Protein AF-A0A4U7D6U5-F1 (afdb_monomer)

Foldseek 3Di:
DVVLVQLVDLVSQLVVLVVQLVVQCCVCVVVNPDDPVVNVVSNVVSVVSSVVRNVVSVVVSVD

Sequence (63 aa):
MNAVRLLANPAVRWAIAFLYLGTSLTLLVGLGDLPRADQIAVTIACVIGFFVVPIALKGYVDS

Solvent-accessible surface area (backbone atoms only — not comparable to full-atom values): 3482 Å² total; per-residue (Å²): 119,68,68,64,61,48,50,69,36,64,68,49,31,51,48,51,21,49,50,53,35,51,50,52,43,45,54,51,59,69,69,34,95,56,57,72,70,54,43,51,53,50,50,53,52,37,56,54,46,37,62,46,45,41,52,52,52,46,54,65,69,78,104

Structure (mmCIF, N/CA/C/O backbone):
data_AF-A0A4U7D6U5-F1
#
_entry.id   AF-A0A4U7D6U5-F1
#
loop_
_atom_site.group_PDB
_atom_site.id
_atom_site.type_symbol
_atom_site.label_atom_id
_atom_site.label_alt_id
_atom_site.label_comp_id
_atom_site.label_asym_id
_atom_site.label_entity_id
_atom_site.label_seq_id
_atom_site.pdbx_PDB_ins_code
_atom_site.Cartn_x
_atom_site.Cartn_y
_atom_site.Cartn_z
_atom_site.occupancy
_atom_site.B_iso_or_equiv
_atom_site.auth_seq_id
_atom_site.auth_comp_id
_atom_site.auth_asym_id
_atom_site.auth_atom_id
_atom_site.pdbx_PDB_model_num
ATOM 1 N N . MET A 1 1 ? -22.868 -6.647 10.282 1.00 53.28 1 MET A N 1
ATOM 2 C CA . MET A 1 1 ? -22.535 -5.924 11.537 1.00 53.28 1 MET A CA 1
ATOM 3 C C . MET A 1 1 ? -21.182 -6.334 12.143 1.00 53.28 1 MET A C 1
ATOM 5 O O . MET A 1 1 ? -20.489 -5.460 12.640 1.00 53.28 1 MET A O 1
ATOM 9 N N . ASN A 1 2 ? -20.733 -7.598 12.051 1.00 62.41 2 ASN A N 1
ATOM 10 C CA . ASN A 1 2 ? -19.413 -8.011 12.582 1.00 62.41 2 ASN A CA 1
ATOM 11 C C . ASN A 1 2 ? -18.194 -7.516 11.774 1.00 62.41 2 ASN A C 1
ATOM 13 O O . ASN A 1 2 ? -17.165 -7.204 12.366 1.00 62.41 2 ASN A O 1
ATOM 17 N N . ALA A 1 3 ? -18.304 -7.392 10.446 1.00 60.97 3 ALA A N 1
ATOM 18 C CA . ALA A 1 3 ? -17.192 -6.949 9.593 1.00 60.97 3 ALA A CA 1
ATOM 19 C C . ALA A 1 3 ? -16.741 -5.503 9.884 1.00 60.97 3 ALA A C 1
ATOM 21 O O . ALA A 1 3 ? -15.548 -5.224 9.925 1.00 60.97 3 ALA A O 1
ATOM 22 N N . VAL A 1 4 ? -17.684 -4.599 10.176 1.00 65.62 4 VAL A N 1
ATOM 23 C CA . VAL A 1 4 ? -17.388 -3.199 10.541 1.00 65.62 4 VAL A CA 1
ATOM 24 C C . VAL A 1 4 ? -16.650 -3.126 11.884 1.00 65.62 4 VAL A C 1
ATOM 26 O O . VAL A 1 4 ? -15.686 -2.383 12.034 1.00 65.62 4 VAL A O 1
ATOM 29 N N . ARG A 1 5 ? -17.030 -3.982 12.843 1.00 66.62 5 ARG A N 1
ATOM 30 C CA . ARG A 1 5 ? -16.326 -4.128 14.127 1.00 66.62 5 ARG A CA 1
ATOM 31 C C . ARG A 1 5 ? -14.891 -4.634 13.961 1.00 66.62 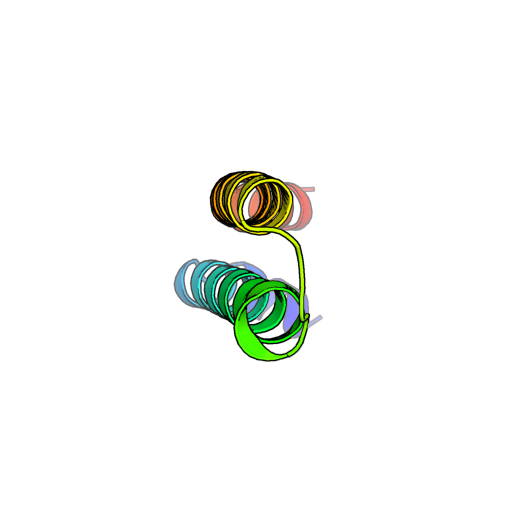5 ARG A C 1
ATOM 33 O O . ARG A 1 5 ? -14.005 -4.179 14.674 1.00 66.62 5 ARG A O 1
ATOM 40 N N . LEU A 1 6 ? -14.653 -5.546 13.018 1.00 65.12 6 LEU A N 1
ATOM 41 C CA . LEU A 1 6 ? -13.308 -6.028 12.684 1.00 65.12 6 LEU A CA 1
ATOM 42 C C . LEU A 1 6 ? -12.462 -4.939 12.018 1.00 65.12 6 LEU A C 1
ATOM 44 O O . LEU A 1 6 ? -11.286 -4.808 12.334 1.00 65.12 6 LEU A O 1
ATOM 48 N N . LEU A 1 7 ? -13.072 -4.118 11.163 1.00 63.31 7 LEU A N 1
ATOM 49 C CA . LEU A 1 7 ? -12.426 -2.970 10.529 1.00 63.31 7 LEU A CA 1
ATOM 50 C C . LEU A 1 7 ? -12.042 -1.867 11.517 1.00 63.31 7 LEU A C 1
ATOM 52 O O . LEU A 1 7 ? -11.140 -1.100 11.209 1.00 63.31 7 LEU A O 1
ATOM 56 N N . ALA A 1 8 ? -12.670 -1.779 12.692 1.00 67.94 8 ALA A N 1
ATOM 57 C CA . ALA A 1 8 ? -12.236 -0.860 13.746 1.00 67.94 8 ALA A CA 1
ATOM 58 C C . ALA A 1 8 ? -10.861 -1.239 14.324 1.00 67.94 8 ALA A C 1
ATOM 60 O O . ALA A 1 8 ? -10.156 -0.384 14.860 1.00 67.94 8 ALA A O 1
ATOM 61 N N . ASN A 1 9 ? -10.456 -2.508 14.197 1.00 75.69 9 ASN A N 1
ATOM 62 C CA . ASN A 1 9 ? -9.157 -2.955 14.666 1.00 75.69 9 ASN A CA 1
ATOM 63 C C . ASN A 1 9 ? -8.059 -2.492 13.686 1.00 75.69 9 ASN A C 1
ATOM 65 O O . ASN A 1 9 ? -8.063 -2.903 12.519 1.00 75.69 9 ASN A O 1
ATOM 69 N N . PRO A 1 10 ? -7.086 -1.675 14.135 1.00 72.81 10 PRO A N 1
ATOM 70 C CA . PRO A 1 10 ? -6.011 -1.191 13.275 1.00 72.81 10 PRO A CA 1
ATOM 71 C C . PRO A 1 10 ? -5.229 -2.341 12.636 1.00 72.81 10 PRO A C 1
ATOM 73 O O . PRO A 1 10 ? -4.891 -2.251 11.459 1.00 72.81 10 PRO A O 1
ATOM 76 N N . ALA A 1 11 ? -5.017 -3.452 13.350 1.00 76.69 11 ALA A N 1
ATOM 77 C CA . ALA A 1 11 ? -4.305 -4.611 12.817 1.00 76.69 11 ALA A CA 1
ATOM 78 C C . ALA A 1 11 ? -4.992 -5.201 11.573 1.00 76.69 11 ALA A C 1
ATOM 80 O O . ALA A 1 11 ? -4.322 -5.588 10.620 1.00 76.69 11 ALA A O 1
ATOM 81 N N . VAL A 1 12 ? -6.329 -5.207 11.543 1.00 78.56 12 VAL A N 1
ATOM 82 C CA . VAL A 1 12 ? -7.108 -5.717 10.405 1.00 78.56 12 VAL A CA 1
ATOM 83 C C . VAL A 1 12 ? -7.012 -4.768 9.209 1.00 78.56 12 VAL A C 1
ATO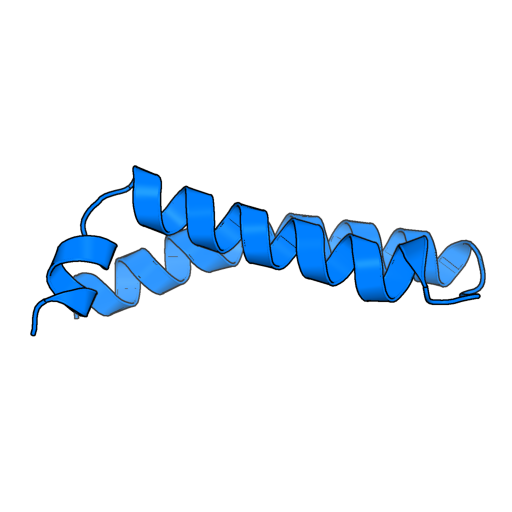M 85 O O . VAL A 1 12 ? -6.832 -5.228 8.085 1.00 78.56 12 VAL A O 1
ATOM 88 N N . ARG A 1 13 ? -7.050 -3.444 9.425 1.00 76.81 13 ARG A N 1
ATOM 89 C CA . ARG A 1 13 ? -6.865 -2.455 8.341 1.00 76.81 13 ARG A CA 1
ATOM 90 C C . ARG A 1 13 ? -5.490 -2.571 7.692 1.00 76.81 13 ARG A C 1
ATOM 92 O O . ARG A 1 13 ? -5.388 -2.563 6.469 1.00 76.81 13 ARG A O 1
ATOM 99 N N . TRP A 1 14 ? -4.450 -2.715 8.508 1.00 76.50 14 TRP A N 1
ATOM 100 C CA . TRP A 1 14 ? -3.087 -2.905 8.019 1.00 76.50 14 TRP A CA 1
ATOM 101 C C . TRP A 1 14 ? -2.901 -4.264 7.335 1.00 76.50 14 TRP A C 1
ATOM 103 O O . TRP A 1 14 ? -2.217 -4.322 6.320 1.00 76.50 14 TRP A O 1
ATOM 113 N N . ALA A 1 15 ? -3.556 -5.332 7.808 1.00 79.81 15 ALA A N 1
ATOM 114 C CA . ALA A 1 15 ? -3.543 -6.637 7.142 1.00 79.81 15 ALA A CA 1
ATOM 115 C C . ALA A 1 15 ? -4.207 -6.595 5.755 1.00 79.81 15 ALA A C 1
ATOM 117 O O . ALA A 1 15 ? -3.667 -7.148 4.799 1.00 79.81 15 ALA A O 1
ATOM 118 N N . ILE A 1 16 ? -5.339 -5.893 5.620 1.00 80.38 16 ILE A N 1
ATOM 119 C CA . ILE A 1 16 ? -6.01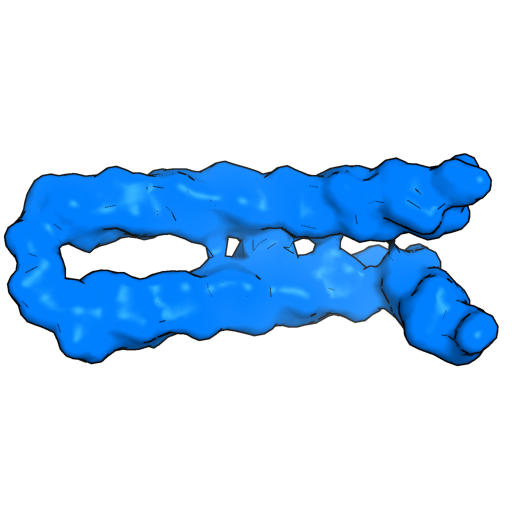0 -5.675 4.327 1.00 80.38 16 ILE A CA 1
ATOM 120 C C . ILE A 1 16 ? -5.119 -4.853 3.393 1.00 80.38 16 ILE A C 1
ATOM 122 O O . 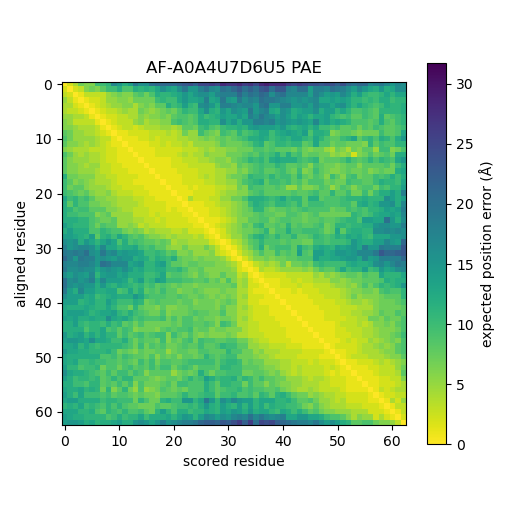ILE A 1 16 ? -4.967 -5.210 2.227 1.00 80.38 16 ILE A O 1
ATOM 126 N N . ALA A 1 17 ? -4.490 -3.789 3.899 1.00 76.56 17 ALA A N 1
ATOM 127 C CA . ALA A 1 17 ? -3.543 -2.994 3.122 1.00 76.56 17 ALA A CA 1
ATOM 128 C C . ALA A 1 17 ? -2.356 -3.846 2.640 1.00 76.56 17 ALA A C 1
ATOM 130 O O . ALA A 1 17 ? -1.989 -3.782 1.468 1.00 76.56 17 ALA A O 1
ATOM 131 N N . PHE A 1 18 ? -1.804 -4.702 3.507 1.00 78.50 18 PHE A N 1
ATOM 132 C CA . PHE A 1 18 ? -0.718 -5.623 3.159 1.00 78.50 18 PHE A CA 1
ATOM 133 C C . PHE A 1 18 ? -1.130 -6.634 2.091 1.00 78.50 18 PHE A C 1
ATOM 135 O O . PHE A 1 18 ? -0.387 -6.850 1.138 1.00 78.50 18 PHE A O 1
ATOM 142 N N . LEU A 1 19 ? -2.322 -7.222 2.219 1.00 80.19 19 LEU A N 1
ATOM 143 C CA . LEU A 1 19 ? -2.885 -8.119 1.212 1.00 80.19 19 LEU A CA 1
ATOM 144 C C . LEU A 1 19 ? -3.085 -7.406 -0.126 1.00 80.19 19 LEU A C 1
ATOM 146 O O . LEU A 1 19 ? -2.741 -7.963 -1.165 1.00 80.19 19 LEU A O 1
ATOM 150 N N . TYR A 1 20 ? -3.590 -6.173 -0.112 1.00 77.75 20 TYR A N 1
ATOM 151 C CA . TYR A 1 20 ? -3.783 -5.371 -1.318 1.00 77.75 20 TYR A CA 1
ATOM 152 C C . TYR A 1 20 ? -2.453 -5.067 -2.021 1.00 77.75 20 TYR A C 1
ATOM 154 O O . TYR A 1 20 ? -2.330 -5.276 -3.230 1.00 77.75 20 TYR A O 1
ATOM 162 N N . LEU A 1 21 ? -1.439 -4.635 -1.265 1.00 76.75 21 LEU A N 1
ATOM 163 C CA . LEU A 1 21 ? -0.108 -4.338 -1.795 1.00 76.75 21 LEU A CA 1
ATOM 164 C C . LEU A 1 21 ? 0.590 -5.603 -2.307 1.00 76.75 21 LEU A C 1
ATOM 166 O O . LEU A 1 21 ? 1.111 -5.598 -3.419 1.00 76.75 21 LEU A O 1
ATOM 170 N N . GLY A 1 22 ? 0.540 -6.696 -1.542 1.00 76.44 22 GLY A N 1
ATOM 171 C CA . GLY A 1 22 ? 1.105 -7.985 -1.935 1.00 76.44 22 GLY A CA 1
ATOM 172 C C . GLY A 1 22 ? 0.461 -8.529 -3.208 1.00 76.44 22 GLY A C 1
ATOM 173 O O . GLY A 1 22 ? 1.168 -8.845 -4.156 1.00 76.44 22 GLY A O 1
ATOM 174 N N . THR A 1 23 ? -0.872 -8.552 -3.278 1.00 77.44 23 THR A N 1
ATOM 175 C CA . THR A 1 23 ? -1.602 -9.046 -4.458 1.00 77.44 23 THR A CA 1
ATOM 176 C C . THR A 1 23 ? -1.317 -8.190 -5.692 1.00 77.44 23 THR A C 1
ATOM 178 O O . THR A 1 23 ? -1.070 -8.732 -6.766 1.00 77.44 23 THR A O 1
ATOM 181 N N . SER A 1 24 ? -1.287 -6.861 -5.542 1.00 69.12 24 SER A N 1
ATOM 182 C CA . SER A 1 24 ? -0.986 -5.946 -6.650 1.00 69.12 24 SER A CA 1
ATOM 183 C C . SER A 1 24 ? 0.444 -6.138 -7.164 1.00 69.12 24 SER A C 1
ATOM 185 O O . SER A 1 24 ? 0.649 -6.277 -8.366 1.00 69.12 24 SER A O 1
ATOM 187 N N . LEU A 1 25 ? 1.431 -6.249 -6.270 1.00 70.06 25 LEU A N 1
ATOM 188 C CA . LEU A 1 25 ? 2.812 -6.563 -6.648 1.00 70.06 25 LEU A CA 1
ATOM 189 C C . LEU A 1 25 ? 2.923 -7.943 -7.307 1.00 70.06 25 LEU A C 1
ATOM 191 O O . LEU A 1 25 ? 3.534 -8.067 -8.361 1.00 70.06 25 LEU A O 1
ATOM 195 N N . THR A 1 26 ? 2.315 -8.989 -6.749 1.00 75.06 26 THR A N 1
ATOM 196 C CA . THR A 1 26 ? 2.398 -10.335 -7.334 1.00 75.06 26 THR A CA 1
ATOM 197 C C . THR A 1 26 ? 1.768 -10.394 -8.726 1.00 75.06 26 THR A C 1
ATOM 199 O O . THR A 1 26 ? 2.374 -10.958 -9.634 1.00 75.06 26 THR A O 1
ATOM 202 N N . LEU A 1 27 ? 0.595 -9.786 -8.925 1.00 68.25 27 LEU A N 1
ATOM 203 C CA . LEU A 1 27 ? -0.101 -9.806 -10.214 1.00 68.25 27 LEU A CA 1
ATOM 20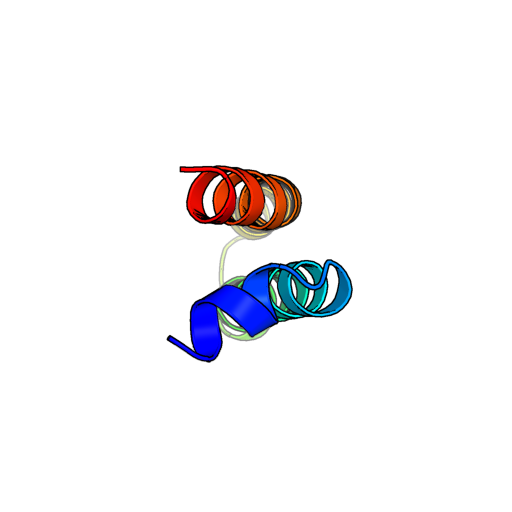4 C C . LEU A 1 27 ? 0.595 -8.950 -11.275 1.00 68.25 27 LEU A C 1
ATOM 206 O O . LEU A 1 27 ? 0.738 -9.395 -12.408 1.00 68.25 27 LEU A O 1
ATOM 210 N N . LEU A 1 28 ? 1.029 -7.738 -10.925 1.00 66.44 28 LEU A N 1
ATOM 211 C CA . LEU A 1 28 ? 1.569 -6.793 -11.906 1.00 66.44 28 LEU A CA 1
ATOM 212 C C . LEU A 1 28 ? 3.088 -6.897 -12.084 1.00 66.44 28 LEU A C 1
ATOM 214 O O . LEU A 1 28 ? 3.579 -6.686 -13.183 1.00 66.44 28 LEU A O 1
ATOM 218 N N . VAL A 1 29 ? 3.841 -7.205 -11.027 1.00 66.69 29 VAL A N 1
ATOM 219 C CA . VAL A 1 29 ? 5.314 -7.283 -11.068 1.00 66.69 29 VAL A CA 1
ATOM 220 C C . VAL A 1 29 ? 5.794 -8.726 -11.201 1.00 66.69 29 VAL A C 1
ATOM 222 O O . VAL A 1 29 ? 6.787 -8.964 -11.880 1.00 66.69 29 VAL A O 1
ATOM 225 N N . GLY A 1 30 ? 5.114 -9.677 -10.552 1.00 65.56 30 GLY A N 1
ATOM 226 C CA . GLY A 1 30 ? 5.513 -11.089 -10.546 1.00 65.56 30 GLY A CA 1
ATOM 227 C C . GLY A 1 30 ? 4.983 -11.905 -11.728 1.00 65.56 30 GLY A C 1
ATOM 228 O O . GLY A 1 30 ? 5.688 -12.780 -12.220 1.00 65.56 30 GLY A O 1
ATOM 229 N N . LEU A 1 31 ? 3.751 -11.636 -12.170 1.00 66.50 31 LEU A N 1
ATOM 230 C CA . LEU A 1 31 ? 3.082 -12.359 -13.265 1.00 66.50 31 LEU A CA 1
ATOM 231 C C . LEU A 1 31 ? 2.941 -11.532 -14.547 1.00 66.50 31 LEU A C 1
ATOM 233 O O . LEU A 1 31 ? 2.687 -12.092 -15.612 1.00 66.50 31 LEU A O 1
ATOM 237 N N . GLY A 1 32 ? 3.091 -10.212 -14.449 1.00 62.34 32 GLY A N 1
ATOM 238 C CA . GLY A 1 32 ? 3.095 -9.316 -15.592 1.00 62.34 32 GLY A CA 1
ATOM 239 C C . GLY A 1 32 ? 4.497 -9.187 -16.172 1.00 62.34 32 GLY A C 1
ATOM 240 O O . GLY A 1 32 ? 5.407 -8.730 -15.485 1.00 62.34 32 GLY A O 1
ATOM 241 N N . ASP A 1 33 ? 4.663 -9.526 -17.450 1.00 70.50 33 ASP A N 1
ATOM 242 C CA . ASP A 1 33 ? 5.902 -9.294 -18.208 1.00 70.50 33 ASP A CA 1
ATOM 243 C C . ASP A 1 33 ? 6.000 -7.812 -18.634 1.00 70.50 33 ASP A C 1
ATOM 245 O O . ASP A 1 33 ? 6.105 -7.463 -19.811 1.00 70.50 33 ASP A O 1
ATOM 249 N N . LEU A 1 34 ? 5.819 -6.907 -17.663 1.00 68.00 34 LEU A N 1
ATOM 250 C CA . LEU A 1 34 ? 5.753 -5.471 -17.909 1.00 68.00 34 LEU A CA 1
ATOM 251 C C . LEU A 1 34 ? 7.155 -4.890 -18.157 1.00 68.00 34 LEU A C 1
ATOM 253 O O . LEU A 1 34 ? 8.124 -5.281 -17.496 1.00 68.00 34 LEU A O 1
ATOM 257 N N . PRO A 1 35 ? 7.279 -3.880 -19.041 1.00 78.56 35 PRO A N 1
ATOM 258 C CA . PRO A 1 35 ? 8.519 -3.132 -19.203 1.00 78.56 35 PRO A CA 1
ATOM 259 C C . PRO A 1 35 ? 8.966 -2.526 -17.865 1.00 78.56 35 PRO A C 1
ATOM 261 O O . PRO A 1 35 ? 8.142 -2.059 -17.077 1.00 78.56 35 PRO A O 1
ATOM 264 N N . ARG A 1 36 ? 10.283 -2.454 -17.618 1.00 78.44 36 ARG A N 1
ATOM 265 C CA . ARG A 1 36 ? 10.843 -1.971 -16.334 1.00 78.44 36 ARG A CA 1
ATOM 266 C C . ARG A 1 36 ? 10.281 -0.619 -15.873 1.00 78.44 36 ARG A C 1
ATOM 268 O O . ARG A 1 36 ? 10.139 -0.404 -14.674 1.00 78.44 36 ARG A O 1
ATOM 275 N N . ALA A 1 37 ? 9.975 0.286 -16.804 1.00 76.06 37 ALA A N 1
ATOM 276 C CA . ALA A 1 37 ? 9.403 1.595 -16.488 1.00 76.06 37 ALA A CA 1
ATOM 277 C C . ALA A 1 37 ? 8.006 1.483 -15.849 1.00 76.06 37 ALA A C 1
ATOM 279 O O . ALA A 1 37 ? 7.745 2.120 -14.828 1.00 76.06 37 ALA A O 1
ATOM 280 N N . ASP A 1 38 ? 7.148 0.615 -16.384 1.00 73.62 38 ASP A N 1
ATOM 281 C CA . ASP A 1 38 ? 5.806 0.398 -15.844 1.00 73.62 38 ASP A CA 1
ATOM 282 C C . ASP A 1 38 ? 5.854 -0.366 -14.521 1.00 73.62 38 ASP A C 1
ATOM 284 O O . ASP A 1 38 ? 5.074 -0.092 -13.612 1.00 73.62 38 ASP A O 1
ATOM 288 N N . GLN A 1 39 ? 6.825 -1.265 -14.360 1.00 73.25 39 GLN A N 1
ATOM 289 C CA . GLN A 1 39 ? 7.059 -1.981 -13.106 1.00 73.25 39 GLN A CA 1
ATOM 290 C C . GLN A 1 39 ? 7.381 -1.008 -11.953 1.00 73.25 39 GLN A C 1
ATOM 292 O O . GLN A 1 39 ? 6.873 -1.153 -10.837 1.00 73.25 39 GLN A O 1
ATOM 297 N N . ILE A 1 40 ? 8.171 0.035 -12.235 1.00 76.06 40 ILE A N 1
ATOM 298 C CA . ILE A 1 40 ? 8.478 1.113 -11.284 1.00 76.06 40 ILE A CA 1
ATOM 299 C C . ILE A 1 40 ? 7.221 1.942 -10.989 1.00 76.06 40 ILE A C 1
ATOM 301 O O . ILE A 1 40 ? 6.905 2.170 -9.820 1.00 76.06 40 ILE A O 1
ATOM 305 N N . ALA A 1 41 ? 6.476 2.352 -12.021 1.00 77.12 41 ALA A N 1
ATOM 306 C CA . ALA A 1 41 ? 5.252 3.137 -11.856 1.00 77.12 41 ALA A CA 1
ATOM 307 C C . ALA A 1 41 ? 4.196 2.397 -11.013 1.00 77.12 41 ALA A C 1
ATOM 309 O O . ALA A 1 41 ? 3.623 2.969 -10.083 1.00 77.12 41 ALA A O 1
ATOM 310 N N . VAL A 1 42 ? 3.998 1.103 -11.274 1.00 77.44 42 VAL A N 1
ATOM 311 C CA . VAL A 1 42 ? 3.096 0.233 -10.510 1.00 77.44 42 VAL A CA 1
ATOM 312 C C . VAL A 1 42 ? 3.554 0.084 -9.068 1.00 77.44 42 VAL A C 1
ATOM 314 O O . VAL A 1 42 ? 2.728 0.145 -8.159 1.00 77.44 42 VAL A O 1
ATOM 317 N N . THR A 1 43 ? 4.854 -0.088 -8.833 1.00 74.69 43 THR A N 1
ATOM 318 C CA . THR A 1 43 ? 5.391 -0.203 -7.471 1.00 74.69 43 THR A CA 1
ATOM 319 C C . THR A 1 43 ? 5.092 1.063 -6.669 1.00 74.69 43 THR A C 1
ATOM 321 O O . THR A 1 43 ? 4.594 0.978 -5.546 1.00 74.69 43 THR A O 1
ATOM 324 N N . ILE A 1 44 ? 5.308 2.241 -7.262 1.00 79.19 44 ILE A N 1
ATOM 325 C CA . ILE A 1 44 ? 4.996 3.533 -6.634 1.00 79.19 44 ILE A CA 1
ATOM 326 C C . ILE A 1 44 ? 3.491 3.648 -6.356 1.00 79.19 44 ILE A C 1
ATOM 328 O O . ILE A 1 44 ? 3.097 3.996 -5.242 1.00 79.19 44 ILE A O 1
ATOM 332 N N . ALA A 1 45 ? 2.642 3.299 -7.326 1.00 77.50 45 ALA A N 1
ATOM 333 C CA . ALA A 1 45 ? 1.191 3.313 -7.156 1.00 77.50 45 ALA A CA 1
ATOM 334 C C . ALA A 1 45 ? 0.719 2.350 -6.049 1.00 77.50 45 ALA A C 1
ATOM 336 O O . ALA A 1 45 ? -0.151 2.709 -5.255 1.00 77.50 45 ALA A O 1
ATOM 337 N N . CYS A 1 46 ? 1.324 1.163 -5.938 1.00 78.75 46 CYS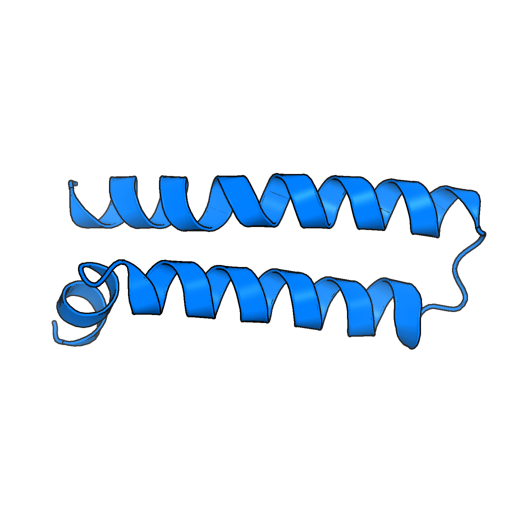 A N 1
ATOM 338 C CA . CYS A 1 46 ? 1.033 0.196 -4.878 1.00 78.75 46 CYS A CA 1
ATOM 339 C C . CYS A 1 46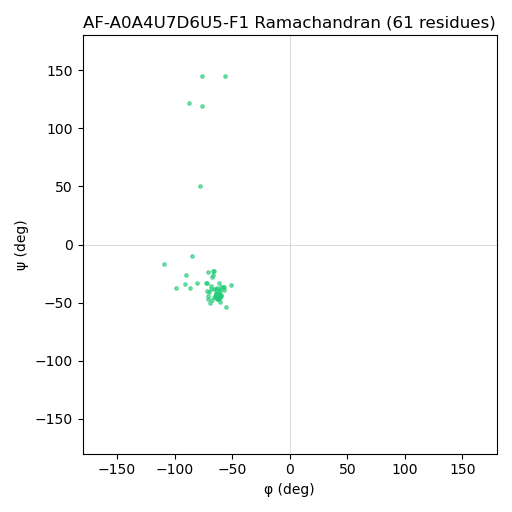 ? 1.404 0.744 -3.498 1.00 78.75 46 CYS A C 1
ATOM 341 O O . CYS A 1 46 ? 0.603 0.639 -2.570 1.00 78.75 46 CYS A O 1
ATOM 343 N N . VAL A 1 47 ? 2.580 1.366 -3.363 1.00 77.88 47 VAL A N 1
ATOM 344 C CA . VAL A 1 47 ? 3.022 1.991 -2.105 1.00 77.88 47 VAL A CA 1
ATOM 345 C C . VAL A 1 47 ? 2.069 3.112 -1.695 1.00 77.88 47 VAL A C 1
ATOM 347 O O . 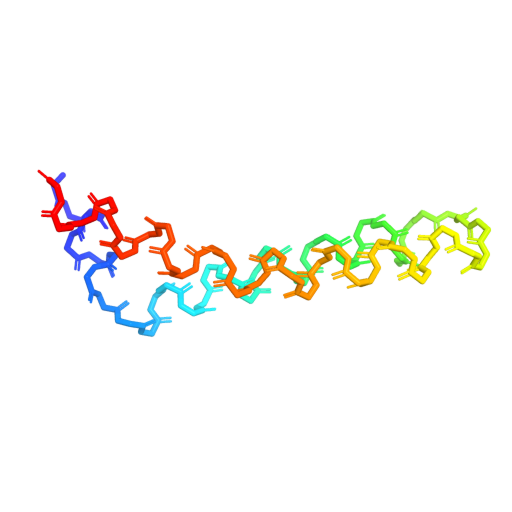VAL A 1 47 ? 1.639 3.152 -0.545 1.00 77.88 47 VAL A O 1
ATOM 350 N N . ILE A 1 48 ? 1.672 3.986 -2.624 1.00 78.88 48 ILE A N 1
ATOM 351 C CA . ILE A 1 48 ? 0.690 5.045 -2.345 1.00 78.88 48 ILE A CA 1
ATOM 352 C C . ILE A 1 48 ? -0.651 4.429 -1.922 1.00 78.88 48 ILE A C 1
ATOM 354 O O . ILE A 1 48 ? -1.213 4.814 -0.895 1.00 78.88 48 ILE A O 1
ATOM 358 N N . GLY A 1 49 ? -1.138 3.425 -2.656 1.00 73.75 49 GLY A N 1
ATOM 359 C CA . GLY A 1 49 ? -2.370 2.703 -2.336 1.00 73.75 49 GLY A CA 1
ATOM 360 C C . GLY A 1 49 ? -2.349 2.073 -0.941 1.00 73.75 49 GLY A C 1
ATOM 361 O O . GLY A 1 49 ? -3.336 2.155 -0.215 1.00 73.75 49 GLY A O 1
ATOM 362 N N . PHE A 1 50 ? -1.211 1.528 -0.514 1.00 75.81 50 PHE A N 1
ATOM 363 C CA . PHE A 1 50 ? -1.041 0.950 0.819 1.00 75.81 50 PHE A CA 1
ATOM 364 C C . PHE A 1 50 ? -1.232 1.954 1.954 1.00 75.81 50 PHE A C 1
ATOM 366 O O . PHE A 1 50 ? -1.761 1.581 2.996 1.00 75.81 50 PHE A O 1
ATOM 373 N N . PHE A 1 51 ? -0.868 3.223 1.758 1.00 72.94 51 PHE A N 1
ATOM 374 C CA . PHE A 1 51 ? -1.146 4.274 2.739 1.00 72.94 51 PHE A CA 1
ATOM 375 C C . PHE A 1 51 ? -2.583 4.799 2.646 1.00 72.94 51 PHE A C 1
ATOM 377 O O . PHE A 1 51 ? -3.182 5.128 3.669 1.00 72.94 51 PHE A O 1
ATOM 384 N N . VAL A 1 52 ? -3.171 4.836 1.447 1.00 77.56 52 VAL A N 1
ATOM 385 C CA . VAL A 1 52 ? -4.547 5.314 1.234 1.00 77.56 52 VAL A CA 1
ATOM 386 C C . VAL A 1 52 ? -5.587 4.346 1.810 1.00 77.56 52 VAL A C 1
ATOM 388 O O . VAL A 1 52 ? -6.545 4.785 2.445 1.00 77.56 52 VAL A O 1
ATOM 391 N N . VAL A 1 53 ? -5.396 3.034 1.650 1.00 75.62 53 VAL A N 1
ATOM 392 C CA . VAL A 1 53 ? -6.336 1.988 2.101 1.00 75.62 53 VAL A CA 1
ATOM 393 C C . VAL A 1 53 ? -6.678 2.069 3.603 1.00 75.62 53 VAL A C 1
ATOM 395 O O . VAL A 1 53 ? -7.864 2.154 3.926 1.00 75.62 53 VAL A O 1
ATOM 398 N N . PRO A 1 54 ? -5.723 2.091 4.553 1.00 70.94 54 PRO A N 1
ATOM 399 C CA . PRO A 1 54 ? -6.039 2.171 5.978 1.00 70.94 54 PRO A CA 1
ATOM 400 C C . PRO A 1 54 ? -6.666 3.517 6.374 1.00 70.94 54 PRO A C 1
ATOM 402 O O . PRO A 1 54 ? -7.466 3.550 7.310 1.00 70.94 54 PRO A O 1
ATOM 405 N N . ILE A 1 55 ? -6.356 4.607 5.658 1.00 75.06 55 ILE A N 1
ATOM 406 C CA . ILE A 1 55 ? -6.957 5.935 5.874 1.00 75.06 55 ILE A CA 1
ATOM 407 C C . ILE A 1 55 ? -8.421 5.941 5.413 1.00 75.06 55 ILE A C 1
ATOM 409 O O . ILE A 1 55 ? -9.299 6.365 6.164 1.00 75.06 55 ILE A O 1
ATOM 413 N N . ALA A 1 56 ? -8.706 5.403 4.225 1.00 74.81 56 ALA A N 1
ATOM 414 C CA . ALA A 1 56 ? -10.063 5.280 3.697 1.00 74.81 56 ALA A CA 1
ATOM 415 C C . ALA A 1 56 ? -10.932 4.346 4.561 1.00 74.81 56 ALA A C 1
ATOM 417 O O . ALA A 1 56 ? -12.066 4.683 4.896 1.00 74.81 56 ALA A O 1
ATOM 418 N N . LEU A 1 57 ? -10.380 3.208 5.004 1.00 69.50 57 LEU A N 1
ATOM 419 C CA . LEU A 1 57 ? -11.063 2.277 5.914 1.00 69.50 57 LEU A CA 1
ATOM 420 C C . LEU A 1 57 ? -11.296 2.877 7.306 1.00 69.50 57 LEU A C 1
ATOM 422 O O . LEU A 1 57 ? -12.221 2.459 8.002 1.00 69.50 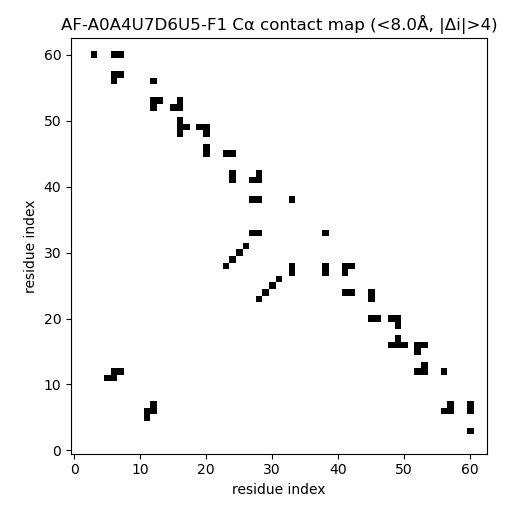57 LEU A O 1
ATOM 426 N N . LYS A 1 58 ? -10.471 3.840 7.735 1.00 69.81 58 LYS A N 1
ATOM 427 C CA . LYS A 1 58 ? -10.731 4.620 8.948 1.00 69.81 58 LYS A CA 1
ATOM 428 C C . LYS A 1 58 ? -11.917 5.558 8.759 1.00 69.81 58 LYS A C 1
ATOM 430 O O . LYS A 1 58 ? -12.850 5.476 9.549 1.00 69.81 58 LYS A O 1
ATOM 435 N N . GLY A 1 59 ? -11.923 6.345 7.683 1.00 71.62 59 GLY A N 1
ATOM 436 C CA . GLY A 1 59 ? -13.038 7.240 7.358 1.00 71.62 59 GLY A CA 1
ATOM 437 C C . GLY A 1 59 ? -14.381 6.517 7.207 1.00 71.62 59 GLY A C 1
ATOM 438 O O . GLY A 1 59 ? -15.392 7.024 7.668 1.00 71.62 59 GLY A O 1
ATOM 439 N N . TYR A 1 60 ? -14.392 5.304 6.646 1.00 69.38 60 TYR A N 1
ATOM 440 C CA . TYR A 1 60 ? -15.616 4.507 6.481 1.00 69.38 60 TYR A CA 1
ATOM 441 C C . TYR A 1 60 ? -16.194 3.951 7.793 1.00 69.38 60 TYR A C 1
ATOM 443 O O . TYR A 1 60 ? -17.365 3.603 7.848 1.00 69.38 60 TYR A O 1
ATOM 451 N N . VAL A 1 61 ? -15.376 3.802 8.838 1.00 67.06 61 VAL A N 1
ATOM 452 C CA . VAL A 1 61 ? -15.843 3.334 10.157 1.00 67.06 61 VAL A CA 1
ATOM 453 C C . VAL A 1 61 ? -16.275 4.499 11.050 1.00 67.06 61 VAL A C 1
ATOM 455 O O . VAL A 1 61 ? -17.093 4.289 11.939 1.00 67.06 61 VAL A O 1
ATOM 458 N N . ASP A 1 62 ? -15.716 5.693 10.831 1.00 62.44 62 ASP A N 1
ATOM 459 C CA . ASP A 1 62 ? -16.073 6.915 11.564 1.00 62.44 62 ASP A CA 1
ATOM 460 C C . ASP A 1 62 ? -17.302 7.651 10.961 1.00 62.44 62 ASP A C 1
ATOM 462 O O . ASP A 1 62 ? -17.804 8.583 11.589 1.00 62.44 62 ASP A O 1
ATOM 466 N N . SER A 1 63 ? -17.784 7.255 9.770 1.00 55.38 63 SER A N 1
ATOM 467 C CA . SER A 1 63 ? -19.053 7.699 9.139 1.00 55.38 63 SER A CA 1
ATOM 468 C C . SER A 1 63 ? -20.218 6.773 9.469 1.00 55.38 63 SER A C 1
ATOM 470 O O . SER A 1 63 ? -21.337 7.304 9.637 1.00 55.38 63 SER A O 1
#

Radius of gyration: 13.95 Å; Cα contacts (8 Å, |Δi|>4): 42; chains: 1; bounding box: 33×20×34 Å

Nearest PDB structures (foldseek):
  7tkq-assembly1_6  TM=3.369E-01  e=5.059E+00  Saccharomyces cerevisiae
  7tkh-assembly1_0  TM=3.375E-01  e=6.805E+00  Saccharomyces cerevisiae
  7tk2-assembly1_9  TM=3.307E-01  e=5.696E+00  Saccharomyces cerevisiae

pLDDT: mean 72.28, std 6.2, range [53.28, 80.38]

Mean predicted aligned error: 8.22 Å

Secondary structure (DSSP, 8-state):
-HHHHHHTSHHHHHHHHHHHHHHHHIIIIIS----HHHHHHHHHHHHHHHHHHHHHHHHHHH-